Protein AF-A0A7S3Y9P9-F1 (afdb_monomer_lite)

Radius of gyration: 18.32 Å; chains: 1; bounding box: 37×57×45 Å

Sequence (124 aa):
MIPEILQAPWAVKSMVRMLSGSLRPALIAQKLTTTFFTGKNYIEASIDTGSSCAVSMAAKTMVRTFSSIVANIAWLIEGRDEGELPERVLGAAFASKVDVKAVATRLERRLNLESTTSSPIRSP

InterPro domains:
  IPR009769 Protein ENHANCED DISEASE RESISTANCE 2, C-terminal [PF07059] (1-99)
  IPR045096 Protein ENHANCED DISEASE RESISTANCE 2-like [PTHR12136] (1-102)

pLDDT: mean 81.59, std 9.74, range [49.44, 93.31]

Foldseek 3Di:
DQKDWPDWPPLLVVLVCVQQPHNHHRPQVVQFVWDWDDDPPDIDIDTDLVRHPSSVVSVVVCLVRTPWTWMKDWDWDDDPDPVCPPIDTPDMDTGGRDRSNVVVVVVVVVVVVVVVVPDDDPDD

Structure (mmCIF, N/CA/C/O backbone):
data_AF-A0A7S3Y9P9-F1
#
_entry.id   AF-A0A7S3Y9P9-F1
#
loop_
_atom_site.group_PDB
_atom_site.id
_atom_site.type_symbol
_atom_site.label_atom_id
_atom_site.label_alt_id
_atom_site.label_comp_id
_atom_site.label_asym_id
_atom_site.label_entity_id
_atom_site.label_seq_id
_atom_site.pdbx_PDB_ins_code
_atom_site.Cartn_x
_atom_site.Cartn_y
_atom_site.Cartn_z
_atom_site.occupancy
_atom_site.B_iso_or_equiv
_atom_site.auth_seq_id
_atom_site.auth_comp_id
_atom_site.auth_asym_id
_atom_site.auth_atom_id
_atom_site.pdbx_PDB_model_num
ATOM 1 N N . MET A 1 1 ? -2.199 -2.741 4.765 1.00 87.06 1 MET A N 1
ATOM 2 C CA . MET A 1 1 ? -2.224 -3.222 3.359 1.00 87.06 1 MET A CA 1
ATOM 3 C C . MET A 1 1 ? -1.303 -4.419 3.218 1.00 87.06 1 MET A C 1
ATOM 5 O O . MET A 1 1 ? -0.174 -4.348 3.682 1.00 87.06 1 MET A O 1
ATOM 9 N N . ILE A 1 2 ? -1.749 -5.488 2.569 1.00 89.25 2 ILE A N 1
ATOM 10 C CA . ILE A 1 2 ? -0.949 -6.689 2.314 1.00 89.25 2 ILE A CA 1
ATOM 11 C C . ILE A 1 2 ? -0.715 -6.796 0.801 1.00 89.25 2 ILE A C 1
ATOM 13 O O . ILE A 1 2 ? -1.664 -7.087 0.072 1.00 89.25 2 ILE A O 1
ATOM 17 N N . PRO A 1 3 ? 0.506 -6.515 0.310 1.00 87.25 3 PRO A N 1
ATOM 18 C CA . PRO A 1 3 ? 0.862 -6.741 -1.083 1.00 87.25 3 PRO A CA 1
ATOM 19 C C . PRO A 1 3 ? 1.442 -8.147 -1.287 1.00 87.25 3 PRO A C 1
ATOM 21 O O . PRO A 1 3 ? 2.398 -8.545 -0.622 1.00 87.25 3 PRO A O 1
ATOM 24 N N . GLU A 1 4 ? 0.932 -8.859 -2.281 1.00 88.38 4 GLU A N 1
ATOM 25 C CA . GLU A 1 4 ? 1.499 -10.096 -2.802 1.00 88.38 4 GLU A CA 1
ATOM 26 C C . GLU A 1 4 ? 1.970 -9.853 -4.239 1.00 88.38 4 GLU A C 1
ATOM 28 O O . GLU A 1 4 ? 1.177 -9.601 -5.145 1.00 88.38 4 GLU A O 1
ATOM 33 N N . ILE A 1 5 ? 3.284 -9.917 -4.459 1.00 87.00 5 ILE A N 1
ATOM 34 C CA . ILE A 1 5 ? 3.871 -9.709 -5.786 1.00 87.00 5 ILE A CA 1
ATOM 35 C C . ILE A 1 5 ? 4.107 -11.061 -6.447 1.00 87.00 5 ILE A C 1
ATOM 37 O O . ILE A 1 5 ? 5.059 -11.764 -6.105 1.00 87.00 5 ILE A O 1
ATOM 41 N N . LEU A 1 6 ? 3.297 -11.372 -7.455 1.00 88.25 6 LEU A N 1
ATOM 42 C CA . LEU A 1 6 ? 3.416 -12.596 -8.244 1.00 88.25 6 LEU A CA 1
ATOM 43 C C . LEU A 1 6 ? 4.544 -12.469 -9.277 1.00 88.25 6 LEU A C 1
ATOM 45 O O . LEU A 1 6 ? 5.418 -13.330 -9.382 1.00 88.25 6 LEU A O 1
ATOM 49 N N . GLN A 1 7 ? 4.590 -11.348 -9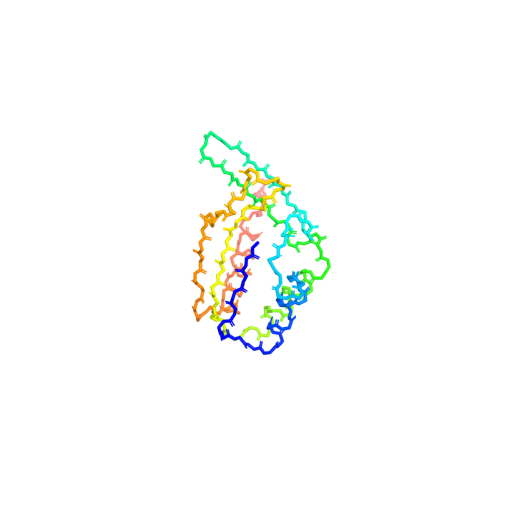.999 1.00 87.75 7 GLN A N 1
ATOM 50 C CA . GLN A 1 7 ? 5.609 -11.090 -11.016 1.00 87.75 7 GLN A CA 1
ATOM 51 C C . GLN A 1 7 ? 6.018 -9.619 -11.011 1.00 87.75 7 GLN A C 1
ATOM 53 O O . GLN A 1 7 ? 5.174 -8.737 -11.094 1.00 87.75 7 GLN A O 1
ATOM 58 N N . ALA A 1 8 ? 7.319 -9.354 -10.907 1.00 84.69 8 ALA A N 1
ATOM 59 C CA . ALA A 1 8 ? 7.896 -8.019 -11.043 1.00 84.69 8 ALA A CA 1
ATOM 60 C C . ALA A 1 8 ? 9.423 -8.120 -11.209 1.00 84.69 8 ALA A C 1
ATOM 62 O O . ALA A 1 8 ? 10.010 -9.109 -10.744 1.00 84.69 8 ALA A O 1
ATOM 63 N N . PRO A 1 9 ? 10.084 -7.098 -11.786 1.00 86.38 9 PRO A N 1
ATOM 64 C CA . PRO A 1 9 ? 11.538 -6.977 -11.743 1.00 86.38 9 PRO A CA 1
ATOM 65 C C . PRO A 1 9 ? 12.066 -7.008 -10.302 1.00 86.38 9 PRO A C 1
ATOM 67 O O . PRO A 1 9 ? 11.411 -6.521 -9.377 1.00 86.38 9 PRO A O 1
ATOM 70 N N . TRP A 1 10 ? 13.273 -7.542 -10.100 1.00 85.31 10 TRP A N 1
ATOM 71 C CA . TRP A 1 10 ? 13.860 -7.689 -8.761 1.00 85.31 10 TRP A CA 1
ATOM 72 C C . TRP A 1 10 ? 13.907 -6.364 -7.982 1.00 85.31 10 TRP A C 1
ATOM 74 O O . TRP A 1 10 ? 13.513 -6.324 -6.820 1.00 85.31 10 TRP A O 1
ATOM 84 N N . ALA A 1 11 ? 14.282 -5.262 -8.640 1.00 84.44 11 ALA A N 1
ATOM 85 C CA . ALA A 1 11 ? 14.335 -3.937 -8.019 1.00 84.44 11 ALA A CA 1
ATOM 86 C C . ALA A 1 11 ? 12.976 -3.501 -7.440 1.00 84.44 11 ALA A C 1
ATOM 88 O O . ALA A 1 11 ? 12.911 -2.934 -6.352 1.00 84.44 11 ALA A O 1
ATOM 89 N N . VAL A 1 12 ? 11.881 -3.826 -8.133 1.00 81.69 12 VAL A N 1
ATOM 90 C CA . VAL A 1 12 ? 10.514 -3.527 -7.689 1.00 81.69 12 VAL A CA 1
ATOM 91 C C . VAL A 1 12 ? 10.159 -4.337 -6.448 1.00 81.69 12 VAL A C 1
ATOM 93 O O . VAL A 1 12 ? 9.665 -3.778 -5.470 1.00 81.69 12 VAL A O 1
ATOM 96 N N . LYS A 1 13 ? 10.466 -5.641 -6.450 1.00 84.12 13 LYS A N 1
ATOM 97 C CA . LYS A 1 13 ? 10.248 -6.513 -5.284 1.00 84.12 13 LYS A CA 1
ATOM 98 C C . LYS A 1 13 ? 11.012 -6.002 -4.060 1.00 84.12 13 LYS A C 1
ATOM 100 O O . LYS A 1 13 ? 10.441 -5.919 -2.972 1.00 84.12 13 LYS A O 1
ATOM 105 N N . SER A 1 14 ? 12.271 -5.607 -4.249 1.00 84.12 14 SER A N 1
ATOM 106 C CA . SER A 1 14 ? 13.118 -5.038 -3.195 1.00 84.12 14 SER A CA 1
ATOM 107 C C . SER A 1 14 ? 12.545 -3.735 -2.633 1.00 84.12 14 SER A C 1
ATOM 109 O O . SER A 1 14 ? 12.500 -3.567 -1.415 1.00 84.12 14 SER A O 1
ATOM 111 N N . MET A 1 15 ? 12.036 -2.844 -3.490 1.00 81.62 15 MET A N 1
ATOM 112 C CA . MET A 1 15 ? 11.393 -1.600 -3.053 1.00 81.62 15 MET A CA 1
ATOM 113 C C . MET A 1 15 ? 10.114 -1.852 -2.264 1.00 81.62 15 MET A C 1
ATOM 115 O O . MET A 1 15 ? 9.975 -1.319 -1.168 1.00 81.62 15 MET A O 1
ATOM 119 N N . VAL A 1 16 ? 9.209 -2.706 -2.743 1.00 80.69 16 VAL A N 1
ATOM 120 C CA . VAL A 1 16 ? 7.978 -3.009 -1.992 1.00 80.69 16 VAL A CA 1
ATOM 121 C C . VAL A 1 16 ? 8.294 -3.654 -0.642 1.00 80.69 16 VAL A C 1
ATOM 123 O O . VAL A 1 16 ? 7.650 -3.320 0.356 1.00 80.69 16 VAL A O 1
ATOM 126 N N . ARG A 1 17 ? 9.321 -4.512 -0.572 1.00 80.50 17 ARG A N 1
ATOM 127 C CA . ARG A 1 17 ? 9.794 -5.099 0.690 1.00 80.50 17 ARG A CA 1
ATOM 128 C C . ARG A 1 17 ? 10.360 -4.046 1.645 1.00 80.50 17 ARG A C 1
ATOM 130 O O . ARG A 1 17 ? 10.041 -4.078 2.831 1.00 80.50 17 ARG A O 1
ATOM 137 N N . MET A 1 18 ? 11.165 -3.115 1.138 1.00 78.12 18 MET A N 1
ATOM 138 C CA . MET A 1 18 ? 11.693 -1.990 1.916 1.00 78.12 18 MET A CA 1
ATOM 139 C C . MET A 1 18 ? 10.555 -1.110 2.453 1.00 78.12 18 MET A C 1
ATOM 141 O O . MET A 1 18 ? 10.516 -0.811 3.644 1.00 78.12 18 MET A O 1
ATOM 145 N N . LEU A 1 19 ? 9.599 -0.742 1.595 1.00 75.69 19 LEU A N 1
ATOM 146 C CA . LEU A 1 19 ? 8.485 0.135 1.957 1.00 75.69 19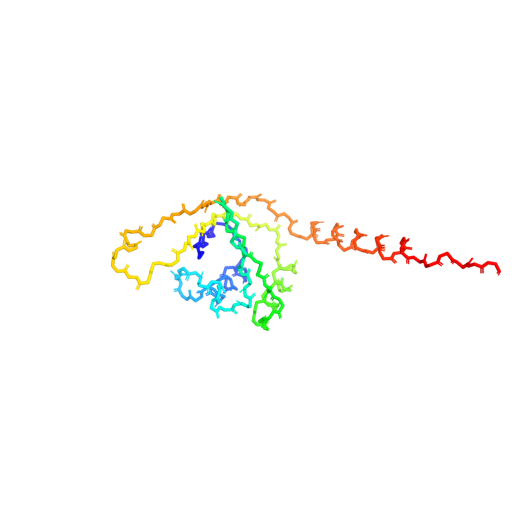 LEU A CA 1
ATOM 147 C C . LEU A 1 19 ? 7.511 -0.519 2.934 1.00 75.69 19 LEU A C 1
ATOM 149 O O . LEU A 1 19 ? 7.068 0.127 3.882 1.00 75.69 19 LEU A O 1
ATOM 153 N N . SER A 1 20 ? 7.193 -1.798 2.745 1.00 69.56 20 SER A N 1
ATOM 154 C CA . SER A 1 20 ? 6.243 -2.510 3.610 1.00 69.56 20 SER A CA 1
ATOM 155 C C . SER A 1 20 ? 6.876 -2.918 4.941 1.00 69.56 20 SER A C 1
ATOM 157 O O . SER A 1 20 ? 6.178 -3.009 5.946 1.00 69.56 20 SER A O 1
ATOM 159 N N . GLY A 1 21 ? 8.211 -2.995 5.015 1.00 64.50 21 GLY A N 1
ATOM 160 C CA . GLY A 1 21 ? 8.917 -3.631 6.127 1.00 64.50 21 GLY A CA 1
ATOM 161 C C . GLY A 1 21 ? 8.791 -5.152 6.008 1.00 64.50 21 GLY A C 1
ATOM 162 O O . GLY A 1 21 ? 7.742 -5.647 5.606 1.00 64.50 21 GLY A O 1
ATOM 163 N N . SER A 1 22 ? 9.875 -5.887 6.291 1.00 55.38 22 SER A N 1
ATOM 164 C CA . SER A 1 22 ? 9.996 -7.355 6.142 1.00 55.38 22 SER A CA 1
ATOM 165 C C . SER A 1 22 ? 8.667 -8.110 6.191 1.00 55.38 22 SER A C 1
ATOM 167 O O . SER A 1 22 ? 8.122 -8.242 7.275 1.00 55.38 22 SER A O 1
ATOM 169 N N . LEU A 1 23 ? 8.182 -8.586 5.033 1.00 58.56 23 LEU A N 1
ATOM 170 C CA . LE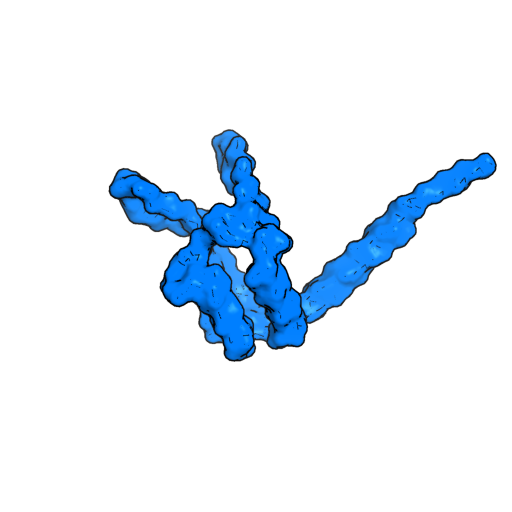U A 1 23 ? 6.993 -9.439 4.827 1.00 58.56 23 LEU A CA 1
ATOM 171 C C . LEU A 1 23 ? 5.770 -9.145 5.729 1.00 58.56 23 LEU A C 1
ATOM 173 O O . LEU A 1 23 ? 4.986 -10.045 6.015 1.00 58.56 23 LEU A O 1
ATOM 177 N N . ARG A 1 24 ? 5.619 -7.905 6.202 1.00 69.38 24 ARG A N 1
ATOM 178 C CA . ARG A 1 24 ? 4.558 -7.492 7.120 1.00 69.38 24 ARG A CA 1
ATOM 179 C C . ARG A 1 24 ? 3.500 -6.701 6.362 1.00 69.38 24 ARG A C 1
ATOM 181 O O . ARG A 1 24 ? 3.828 -6.050 5.363 1.00 69.38 24 ARG A O 1
ATOM 188 N N . PRO A 1 25 ? 2.249 -6.705 6.848 1.00 73.19 25 PRO A N 1
ATOM 189 C CA . PRO A 1 25 ? 1.259 -5.742 6.403 1.00 73.19 25 PRO A CA 1
ATOM 190 C C . PRO A 1 25 ? 1.846 -4.327 6.500 1.00 73.19 25 PRO A C 1
ATOM 192 O O . PRO A 1 25 ? 2.352 -3.908 7.540 1.00 73.19 25 PRO A O 1
ATOM 195 N N . ALA A 1 26 ? 1.812 -3.585 5.398 1.00 82.38 26 ALA A N 1
ATOM 196 C CA . ALA A 1 26 ? 2.216 -2.193 5.379 1.00 82.38 26 ALA A CA 1
ATOM 197 C C . ALA A 1 26 ? 1.177 -1.364 6.148 1.00 82.38 26 ALA A C 1
ATOM 199 O O . ALA A 1 26 ? 0.037 -1.205 5.686 1.00 82.38 26 ALA A O 1
ATOM 200 N N . LEU A 1 27 ? 1.582 -0.824 7.300 1.00 86.12 27 LEU A N 1
ATOM 201 C CA . LEU A 1 27 ? 0.845 0.201 8.040 1.00 86.12 27 LEU A CA 1
ATOM 202 C C . LEU A 1 27 ? 1.010 1.548 7.329 1.00 86.12 27 LEU A C 1
ATOM 204 O O . LEU A 1 27 ? 1.861 2.365 7.676 1.00 86.12 27 LEU A O 1
ATOM 208 N N . ILE A 1 28 ? 0.227 1.750 6.267 1.00 85.06 28 ILE A N 1
ATOM 209 C CA . ILE A 1 28 ? 0.336 2.928 5.394 1.00 85.06 28 ILE A CA 1
ATOM 210 C C . ILE A 1 28 ? 0.184 4.219 6.200 1.00 85.06 28 ILE A C 1
ATOM 212 O O . ILE A 1 28 ? 1.039 5.090 6.099 1.00 85.06 28 ILE A O 1
ATOM 216 N N . ALA A 1 29 ? -0.837 4.292 7.056 1.00 83.81 29 ALA A N 1
ATOM 217 C CA . ALA A 1 29 ? -1.128 5.472 7.867 1.00 83.81 29 ALA A CA 1
ATOM 218 C C . ALA A 1 29 ? -0.043 5.812 8.901 1.00 83.81 29 ALA A C 1
ATOM 220 O O . ALA A 1 29 ? -0.003 6.929 9.399 1.00 83.81 29 ALA A O 1
ATOM 221 N N . GLN A 1 30 ? 0.852 4.870 9.216 1.00 84.06 30 GLN A N 1
ATOM 222 C CA . GLN A 1 30 ? 2.008 5.125 10.075 1.00 84.06 30 GLN A CA 1
ATOM 223 C C . GLN A 1 30 ? 3.198 5.680 9.281 1.00 84.06 30 GLN A C 1
ATOM 225 O O . GLN A 1 30 ? 3.988 6.464 9.800 1.00 84.06 30 GLN A O 1
ATOM 230 N N . LYS A 1 31 ? 3.363 5.234 8.030 1.00 82.44 31 LYS A N 1
ATOM 231 C CA . LYS A 1 31 ? 4.531 5.550 7.191 1.00 82.44 31 LYS A CA 1
ATOM 232 C C . LYS A 1 31 ? 4.329 6.766 6.295 1.00 82.44 31 LYS A C 1
ATOM 234 O O . LYS A 1 31 ? 5.315 7.348 5.844 1.00 82.44 31 LYS A O 1
ATOM 239 N N . LEU A 1 32 ? 3.079 7.102 5.998 1.00 85.75 32 LEU A N 1
ATOM 240 C CA . LEU A 1 32 ? 2.679 8.196 5.126 1.00 85.75 32 LEU A CA 1
ATOM 241 C C . LEU A 1 32 ? 1.643 9.060 5.825 1.00 85.75 32 LEU A C 1
ATOM 243 O O . LEU A 1 32 ? 0.757 8.543 6.512 1.00 85.75 32 LEU A O 1
ATOM 247 N N . THR A 1 33 ? 1.722 10.366 5.584 1.00 88.25 33 THR A N 1
ATOM 248 C CA . THR A 1 33 ? 0.684 11.301 6.002 1.00 88.25 33 THR A CA 1
ATOM 249 C C . THR A 1 33 ? -0.614 10.861 5.344 1.00 88.25 33 THR A C 1
ATOM 251 O O . THR A 1 33 ? -0.731 10.841 4.120 1.00 88.25 33 THR A O 1
ATOM 254 N N . THR A 1 34 ? -1.564 10.435 6.171 1.00 89.56 34 THR A N 1
ATOM 255 C CA . THR A 1 34 ? -2.847 9.910 5.716 1.00 89.56 34 THR A CA 1
ATOM 256 C C . THR A 1 34 ? -3.957 10.681 6.404 1.00 89.56 34 THR A C 1
ATOM 258 O O . THR A 1 34 ? -4.002 10.744 7.632 1.00 89.56 34 THR A O 1
ATOM 261 N N . THR A 1 35 ? -4.848 11.271 5.617 1.00 90.88 35 THR A N 1
ATOM 262 C CA . THR A 1 35 ? -6.025 11.982 6.118 1.00 90.88 35 THR A CA 1
ATOM 263 C C . THR A 1 35 ? -7.248 11.101 5.931 1.00 90.88 35 THR A C 1
ATOM 265 O O . THR A 1 35 ? -7.513 10.633 4.824 1.00 90.88 35 THR A O 1
ATOM 268 N N . PHE A 1 36 ? -7.983 10.873 7.016 1.00 89.25 36 PHE A N 1
ATOM 269 C CA . PHE A 1 36 ? -9.208 10.085 6.999 1.00 89.25 36 PHE A CA 1
ATOM 270 C C . PHE A 1 36 ? -10.431 10.996 6.991 1.00 89.25 36 PHE A C 1
ATOM 272 O O . PHE A 1 36 ? -10.520 11.930 7.789 1.00 89.25 36 PHE A O 1
ATOM 279 N N . PHE A 1 37 ? -11.384 10.683 6.121 1.00 91.50 37 PHE A N 1
ATOM 280 C CA . PHE A 1 37 ? -12.701 11.304 6.086 1.00 91.50 37 PHE A CA 1
ATOM 281 C C . PHE A 1 37 ? -13.749 10.217 6.286 1.00 91.50 37 PHE A C 1
ATOM 283 O O . PHE A 1 37 ? -13.801 9.249 5.531 1.00 91.50 37 PHE A O 1
ATOM 290 N N . THR A 1 38 ? -14.592 10.375 7.300 1.00 91.62 38 THR A N 1
ATOM 291 C CA . THR A 1 38 ? -15.650 9.409 7.605 1.00 91.62 38 THR A CA 1
ATOM 292 C C . THR A 1 38 ? -16.999 10.032 7.292 1.00 91.62 38 THR A C 1
ATOM 294 O O . THR A 1 38 ? -17.355 11.072 7.846 1.00 91.62 38 THR A O 1
ATOM 297 N N . GLY A 1 39 ? -17.745 9.396 6.394 1.00 92.19 39 GLY A N 1
ATOM 298 C CA . GLY A 1 39 ? -19.128 9.735 6.083 1.00 92.19 39 GLY A CA 1
ATOM 299 C C . GLY A 1 39 ? -20.117 8.775 6.743 1.00 92.19 39 GLY A C 1
ATOM 300 O O . GLY A 1 39 ? -19.753 7.903 7.528 1.00 92.19 39 GLY A O 1
ATOM 301 N N . LYS A 1 40 ? -21.400 8.896 6.384 1.00 92.56 40 LYS A N 1
ATOM 302 C CA . LYS A 1 40 ? -22.480 8.064 6.950 1.00 92.56 40 LYS A CA 1
ATOM 303 C C . LYS A 1 40 ? -22.341 6.567 6.617 1.00 92.56 40 LYS A C 1
ATOM 305 O O . LYS A 1 40 ? -22.895 5.733 7.323 1.00 92.56 40 LYS A O 1
ATOM 310 N N . ASN A 1 41 ? -21.644 6.229 5.534 1.00 90.88 41 ASN A N 1
ATOM 311 C CA . ASN A 1 41 ? -21.519 4.864 5.016 1.00 90.88 41 ASN A CA 1
ATOM 312 C C . ASN A 1 41 ? -20.175 4.592 4.319 1.00 90.88 41 ASN A C 1
ATOM 314 O O . ASN A 1 41 ? -20.072 3.634 3.554 1.00 90.88 41 ASN A O 1
ATOM 318 N N . TYR A 1 42 ? -19.165 5.434 4.534 1.00 87.25 42 TYR A N 1
ATOM 319 C CA . TYR A 1 42 ? -17.854 5.249 3.923 1.00 87.25 42 TYR A CA 1
ATOM 320 C C . TYR A 1 42 ? -16.747 5.822 4.799 1.00 87.25 42 TYR A C 1
ATOM 322 O O . TYR A 1 42 ? -16.966 6.737 5.595 1.00 87.25 42 TYR A O 1
ATOM 330 N N . ILE A 1 43 ? -15.550 5.280 4.605 1.00 86.38 43 ILE A N 1
ATOM 331 C CA . ILE A 1 43 ? -14.299 5.848 5.088 1.00 86.38 43 ILE A CA 1
ATOM 332 C C . ILE A 1 43 ? -13.447 6.083 3.851 1.00 86.38 43 ILE A C 1
ATOM 334 O O . ILE A 1 43 ? -13.231 5.172 3.051 1.00 86.38 43 ILE A O 1
ATOM 338 N N . GLU A 1 44 ? -12.979 7.307 3.691 1.00 89.69 44 GLU A N 1
ATOM 339 C CA . GLU A 1 44 ? -12.025 7.692 2.668 1.00 89.69 44 GLU A CA 1
ATOM 340 C C . GLU A 1 44 ? -10.673 7.940 3.332 1.00 89.69 44 GLU A C 1
ATOM 342 O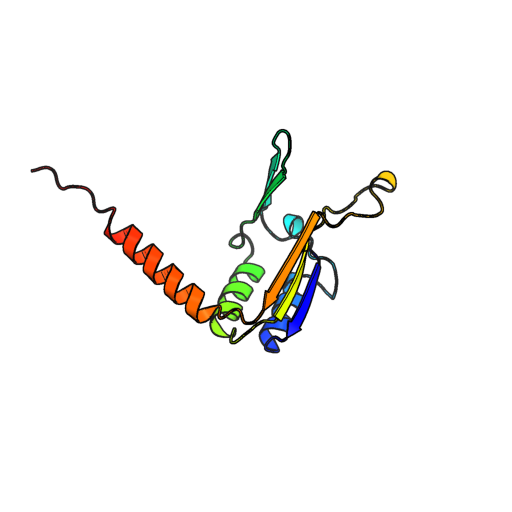 O . GLU A 1 44 ? -10.587 8.583 4.377 1.00 89.69 44 GLU A O 1
ATOM 347 N N . ALA A 1 45 ? -9.614 7.408 2.730 1.00 88.81 45 ALA A N 1
ATOM 348 C CA . ALA A 1 45 ? -8.246 7.606 3.177 1.00 88.81 45 ALA A CA 1
ATOM 349 C C . ALA A 1 45 ? -7.452 8.258 2.045 1.00 88.81 45 ALA A C 1
ATOM 351 O O . ALA A 1 45 ? -7.168 7.619 1.030 1.00 88.81 45 ALA A O 1
ATOM 352 N N . SER A 1 46 ? -7.087 9.524 2.227 1.00 90.31 46 SER A N 1
ATOM 353 C CA . SER A 1 46 ? -6.192 10.236 1.319 1.00 90.31 46 SER A CA 1
ATOM 354 C C . SER A 1 46 ? -4.756 10.047 1.790 1.00 90.31 46 SER A C 1
ATOM 356 O O . SER A 1 46 ? -4.416 10.435 2.906 1.00 90.31 46 SER A O 1
ATOM 358 N N . ILE A 1 47 ? -3.928 9.402 0.969 1.00 88.00 47 ILE A N 1
ATOM 359 C CA . ILE A 1 47 ? -2.553 9.023 1.313 1.00 88.00 47 ILE A CA 1
ATOM 360 C C . ILE A 1 47 ? -1.586 9.913 0.531 1.00 88.00 47 ILE A C 1
ATOM 362 O O . ILE A 1 47 ? -1.489 9.806 -0.695 1.00 88.00 47 ILE A O 1
ATOM 366 N N . ASP A 1 48 ? -0.819 10.744 1.233 1.00 87.88 48 ASP A N 1
ATOM 367 C CA . ASP A 1 48 ? 0.212 11.576 0.617 1.00 87.88 48 ASP A CA 1
ATOM 368 C C . ASP A 1 48 ? 1.516 10.787 0.432 1.00 87.88 48 ASP A C 1
ATOM 370 O O . ASP A 1 48 ? 2.334 10.643 1.336 1.00 87.88 48 ASP A O 1
ATOM 374 N N . THR A 1 49 ? 1.736 10.283 -0.781 1.00 82.06 49 THR A N 1
ATOM 375 C CA . THR A 1 49 ? 2.973 9.568 -1.150 1.00 82.06 49 THR A CA 1
ATOM 376 C C . THR A 1 49 ? 4.230 10.452 -1.174 1.00 82.06 49 THR A C 1
ATOM 378 O O . THR A 1 49 ? 5.350 9.928 -1.124 1.00 82.06 49 THR A O 1
ATOM 381 N N . GLY A 1 50 ? 4.060 11.777 -1.227 1.00 83.62 50 GLY A N 1
ATOM 382 C CA . GLY A 1 50 ? 5.129 12.774 -1.179 1.00 83.62 50 GLY A CA 1
ATOM 383 C C . GLY A 1 50 ? 5.682 13.002 0.227 1.00 83.62 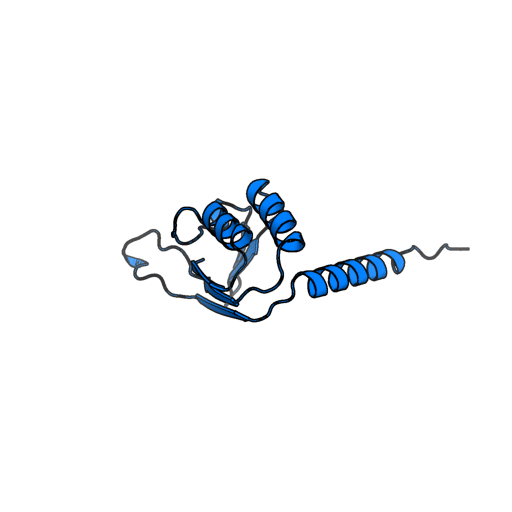50 GLY A C 1
ATOM 384 O O . GLY A 1 50 ? 6.814 13.464 0.374 1.00 83.62 50 GLY A O 1
ATOM 385 N N . SER A 1 51 ? 4.935 12.611 1.263 1.00 84.69 51 SER A N 1
ATOM 386 C CA . SER A 1 51 ? 5.293 12.869 2.661 1.00 84.69 51 SER A CA 1
ATOM 387 C C . SER A 1 51 ? 6.485 12.044 3.165 1.00 84.69 51 SER A C 1
ATOM 389 O O . SER A 1 51 ? 7.002 12.295 4.252 1.00 84.69 51 SER A O 1
ATOM 391 N N . SER A 1 52 ? 6.922 11.035 2.404 1.00 84.00 52 SER A N 1
ATOM 392 C CA . SER A 1 52 ? 8.062 10.183 2.743 1.00 84.00 52 SER A CA 1
ATOM 393 C C . SER A 1 52 ? 9.073 10.157 1.610 1.00 84.00 52 SER A C 1
ATOM 395 O O . SER A 1 52 ? 8.778 9.707 0.500 1.00 84.00 52 SER A O 1
ATOM 397 N N . CYS A 1 53 ? 10.308 10.559 1.918 1.00 82.75 53 CYS A N 1
ATOM 398 C CA . CYS A 1 53 ? 11.423 10.492 0.975 1.00 82.75 53 CYS A CA 1
ATOM 399 C C . CYS A 1 53 ? 11.637 9.059 0.459 1.00 82.75 53 CYS A C 1
ATOM 401 O O . CYS A 1 53 ? 11.831 8.853 -0.738 1.00 82.75 53 CYS A O 1
ATOM 403 N N . ALA A 1 54 ? 11.508 8.055 1.333 1.00 82.38 54 ALA A N 1
ATOM 404 C CA . ALA A 1 54 ? 11.647 6.651 0.955 1.00 82.38 54 ALA A CA 1
ATOM 405 C C . ALA A 1 54 ? 10.563 6.210 -0.043 1.00 82.38 54 ALA A C 1
ATOM 407 O O . ALA A 1 54 ? 10.881 5.577 -1.050 1.00 82.38 54 ALA A O 1
ATOM 408 N N . VAL A 1 55 ? 9.298 6.578 0.194 1.00 81.31 55 VAL A N 1
ATOM 409 C CA . VAL A 1 55 ? 8.179 6.248 -0.709 1.00 81.31 55 VAL A CA 1
ATOM 410 C C . VAL A 1 55 ? 8.287 7.019 -2.018 1.00 81.31 55 VAL A C 1
ATOM 412 O O . VAL A 1 55 ? 8.152 6.425 -3.084 1.00 81.31 55 VAL A O 1
ATOM 415 N N . SER A 1 56 ? 8.615 8.306 -1.957 1.00 84.75 56 SER A N 1
ATOM 416 C CA . SER A 1 56 ? 8.833 9.147 -3.135 1.00 84.75 56 SER A CA 1
ATOM 417 C C . SER A 1 56 ? 9.968 8.621 -4.016 1.00 84.75 56 SER A C 1
ATOM 419 O O . SER A 1 56 ? 9.842 8.544 -5.241 1.00 84.75 56 SER A O 1
ATOM 421 N N . MET A 1 57 ? 11.090 8.229 -3.409 1.00 82.81 57 MET A N 1
ATOM 422 C CA . MET A 1 57 ? 12.241 7.686 -4.127 1.00 82.81 57 MET A CA 1
ATOM 423 C C . MET A 1 57 ? 11.951 6.299 -4.700 1.00 82.81 57 MET A C 1
ATOM 425 O O . MET A 1 57 ? 12.325 6.014 -5.843 1.00 82.81 57 MET A O 1
ATOM 429 N N . ALA A 1 58 ? 11.235 5.462 -3.949 1.00 81.50 58 ALA A N 1
ATOM 430 C CA . ALA A 1 58 ? 10.751 4.190 -4.451 1.00 81.50 58 ALA A CA 1
ATOM 431 C C . ALA A 1 58 ? 9.813 4.409 -5.645 1.00 81.50 58 ALA A C 1
ATOM 433 O O . ALA A 1 58 ? 10.081 3.854 -6.701 1.00 81.50 58 ALA A O 1
ATOM 434 N N . ALA A 1 59 ? 8.802 5.277 -5.552 1.00 81.06 59 ALA A N 1
ATOM 435 C CA . ALA A 1 59 ? 7.881 5.581 -6.650 1.00 81.06 59 ALA A CA 1
ATOM 436 C C . ALA A 1 59 ? 8.613 6.030 -7.927 1.00 81.06 59 ALA A C 1
ATOM 438 O O . ALA A 1 59 ? 8.373 5.483 -9.003 1.00 81.06 59 ALA A O 1
ATOM 439 N N . LYS A 1 60 ? 9.583 6.946 -7.812 1.00 80.25 60 LYS A N 1
ATOM 440 C CA . LYS A 1 60 ? 10.403 7.395 -8.954 1.00 80.25 60 LYS A CA 1
ATOM 441 C C . LYS A 1 60 ? 11.223 6.261 -9.574 1.00 80.25 60 LYS A C 1
ATOM 443 O O . LYS A 1 60 ? 11.305 6.141 -10.796 1.00 80.25 60 LYS A O 1
ATOM 448 N N . THR A 1 61 ? 11.838 5.429 -8.740 1.00 79.62 61 THR A N 1
ATOM 449 C CA . THR A 1 61 ? 12.628 4.271 -9.192 1.00 79.62 61 THR A CA 1
ATOM 450 C C . THR A 1 61 ? 11.744 3.226 -9.861 1.00 79.62 61 THR A C 1
ATOM 452 O O . THR A 1 61 ? 12.106 2.657 -10.892 1.00 79.62 61 THR A O 1
ATOM 455 N N . MET A 1 62 ? 10.560 3.016 -9.294 1.00 76.69 62 MET A N 1
ATOM 456 C CA . MET A 1 62 ? 9.535 2.133 -9.811 1.00 76.69 62 MET A CA 1
ATOM 457 C C . MET A 1 62 ? 9.110 2.591 -11.212 1.00 76.69 62 MET A C 1
ATOM 459 O O . MET A 1 62 ? 9.312 1.843 -12.159 1.00 76.69 62 MET A O 1
ATOM 463 N N . VAL A 1 63 ? 8.699 3.843 -11.418 1.00 77.50 63 VAL A N 1
ATOM 464 C CA . VAL A 1 63 ? 8.318 4.340 -12.761 1.00 77.50 63 VAL A CA 1
ATOM 465 C C . VAL A 1 63 ? 9.411 4.118 -13.823 1.00 77.50 63 VAL A C 1
ATOM 467 O O . VAL A 1 63 ? 9.099 3.795 -14.966 1.00 77.50 63 VAL A O 1
ATOM 470 N N . ARG A 1 64 ? 10.697 4.228 -13.460 1.00 75.50 64 ARG A N 1
ATOM 471 C CA . ARG A 1 64 ? 11.817 3.996 -14.394 1.00 75.50 64 ARG A CA 1
ATOM 472 C C . ARG A 1 64 ? 12.086 2.524 -14.701 1.00 75.50 64 ARG A C 1
ATOM 474 O O . ARG A 1 64 ? 12.525 2.208 -15.802 1.00 75.50 64 ARG A O 1
ATOM 481 N N . THR A 1 65 ? 11.877 1.648 -13.722 1.00 73.06 65 THR A N 1
ATOM 482 C CA . THR A 1 65 ? 12.272 0.228 -13.791 1.00 73.06 65 THR A CA 1
ATOM 483 C C . THR A 1 65 ? 11.091 -0.692 -14.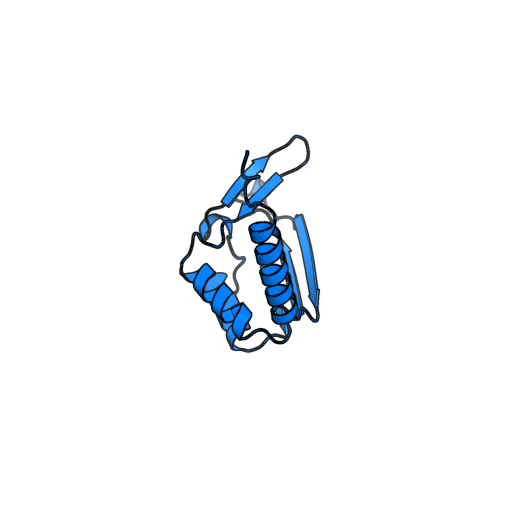105 1.00 73.06 65 THR A C 1
ATOM 485 O O . THR A 1 65 ? 11.280 -1.869 -14.410 1.00 73.06 65 THR A O 1
ATOM 488 N N . PHE A 1 66 ? 9.860 -0.188 -14.013 1.00 70.06 66 PHE A N 1
ATOM 489 C CA . PHE A 1 66 ? 8.652 -0.968 -14.245 1.00 70.06 66 PHE A CA 1
ATOM 490 C C . PHE A 1 66 ? 8.475 -1.271 -15.731 1.00 70.06 66 PHE A C 1
ATOM 492 O O . PHE A 1 66 ? 8.201 -0.383 -16.533 1.00 70.06 66 PHE A O 1
ATOM 499 N N . SER A 1 67 ? 8.584 -2.552 -16.073 1.00 69.75 67 SER A N 1
ATOM 500 C CA . SER A 1 67 ? 8.156 -3.097 -17.361 1.00 69.75 67 SER A CA 1
ATOM 501 C C . SER A 1 67 ? 6.759 -3.717 -17.269 1.00 69.75 67 SER A C 1
ATOM 503 O O . SER A 1 67 ? 5.887 -3.403 -18.066 1.00 69.75 67 SER A O 1
ATOM 505 N N . SER A 1 68 ? 6.526 -4.577 -16.277 1.00 75.81 68 SER A N 1
ATOM 506 C CA . SER A 1 68 ? 5.231 -5.205 -16.000 1.00 75.81 68 SER A CA 1
ATOM 507 C C . SER A 1 68 ? 5.195 -5.686 -14.551 1.00 75.81 68 SER A C 1
ATOM 509 O O . SER A 1 68 ? 6.197 -6.200 -14.040 1.00 75.81 68 SER A O 1
ATOM 511 N N . ILE A 1 69 ? 4.047 -5.524 -13.893 1.00 80.69 69 ILE A N 1
ATOM 512 C CA . ILE A 1 69 ? 3.772 -6.095 -12.574 1.00 80.69 69 ILE A CA 1
ATOM 513 C C . ILE A 1 69 ? 2.511 -6.958 -12.624 1.00 80.69 69 ILE A C 1
ATOM 515 O O . ILE A 1 69 ? 1.527 -6.625 -13.292 1.00 80.69 69 ILE A O 1
ATOM 519 N N . VAL A 1 70 ? 2.558 -8.059 -11.882 1.00 88.12 70 VAL A N 1
ATOM 520 C CA . VAL A 1 70 ? 1.400 -8.859 -11.509 1.00 88.12 70 VAL A CA 1
ATOM 521 C C . VAL A 1 70 ? 1.386 -8.958 -9.989 1.00 88.12 70 VAL A C 1
ATOM 523 O O . VAL A 1 70 ? 2.342 -9.474 -9.401 1.00 88.12 70 VAL A O 1
ATOM 526 N N . ALA A 1 71 ? 0.347 -8.429 -9.349 1.00 88.12 71 ALA A N 1
ATOM 527 C CA . ALA A 1 71 ? 0.249 -8.381 -7.894 1.00 88.12 71 ALA A CA 1
ATOM 528 C C . ALA A 1 71 ? -1.202 -8.435 -7.406 1.00 88.12 71 ALA A C 1
ATOM 530 O O . ALA A 1 71 ? -2.086 -7.830 -8.014 1.00 88.12 71 ALA A O 1
ATOM 531 N N . ASN A 1 72 ? -1.412 -9.102 -6.273 1.00 90.75 72 ASN A N 1
ATOM 532 C CA . ASN A 1 72 ? -2.616 -8.968 -5.462 1.00 90.75 72 ASN A CA 1
ATOM 533 C C . ASN A 1 72 ? -2.336 -7.966 -4.343 1.00 90.75 72 ASN A C 1
ATOM 535 O O . ASN A 1 72 ? -1.268 -7.984 -3.730 1.00 90.75 72 ASN A O 1
ATOM 539 N N . ILE A 1 73 ? -3.280 -7.082 -4.059 1.00 89.81 73 ILE A N 1
ATOM 540 C CA . ILE A 1 73 ? -3.171 -6.126 -2.960 1.00 89.81 73 ILE A CA 1
ATOM 541 C C . ILE A 1 73 ? -4.466 -6.183 -2.169 1.00 89.81 73 ILE A C 1
ATOM 543 O O . ILE A 1 73 ? -5.531 -5.994 -2.743 1.00 89.81 73 ILE A O 1
ATOM 547 N N . ALA A 1 74 ? -4.373 -6.425 -0.864 1.00 91.56 74 ALA A N 1
ATOM 548 C CA . ALA A 1 74 ? -5.510 -6.383 0.049 1.00 91.56 74 ALA A CA 1
ATOM 549 C C . ALA A 1 74 ? -5.387 -5.208 1.029 1.00 91.56 74 ALA A C 1
ATOM 551 O O . ALA A 1 74 ? -4.306 -4.918 1.562 1.00 91.56 74 ALA A O 1
ATOM 552 N N . TRP A 1 75 ? -6.508 -4.548 1.301 1.00 90.06 75 TRP A N 1
ATOM 553 C CA . TRP A 1 75 ? -6.621 -3.490 2.300 1.00 90.06 75 TRP A CA 1
ATOM 554 C C . TRP A 1 75 ? -7.502 -3.942 3.451 1.00 90.06 75 TRP A C 1
ATOM 556 O O . TRP A 1 75 ? -8.493 -4.642 3.272 1.00 90.06 75 TRP A O 1
ATOM 566 N N . LEU A 1 76 ? -7.096 -3.538 4.643 1.00 91.00 76 LEU A N 1
ATOM 567 C CA . LEU A 1 76 ? -7.705 -3.886 5.912 1.00 91.00 76 LEU A CA 1
ATOM 568 C C . LEU A 1 76 ? -7.364 -2.783 6.909 1.00 91.00 76 LEU A C 1
ATOM 570 O O . LEU A 1 76 ? -6.344 -2.099 6.748 1.00 91.00 76 LEU A O 1
ATOM 574 N N . ILE A 1 77 ? -8.250 -2.599 7.880 1.00 88.38 77 ILE A N 1
ATOM 575 C CA . ILE A 1 77 ? -8.021 -1.735 9.038 1.00 88.38 77 ILE A CA 1
ATOM 576 C C . ILE A 1 77 ? -7.322 -2.588 10.095 1.00 88.38 77 ILE A C 1
ATOM 578 O O . ILE A 1 77 ? -7.712 -3.731 10.314 1.00 88.38 77 ILE A O 1
ATOM 582 N N . GLU A 1 78 ? -6.259 -2.039 10.678 1.00 87.69 78 GLU A N 1
ATOM 583 C CA . GLU A 1 78 ? -5.521 -2.655 11.784 1.00 87.69 78 GLU A CA 1
ATOM 584 C C . GLU A 1 78 ? -6.424 -2.722 13.017 1.00 87.69 78 GLU A C 1
ATOM 586 O O . GLU A 1 78 ? -6.945 -1.686 13.436 1.00 87.69 78 GLU A O 1
ATOM 591 N N . GLY A 1 79 ? -6.588 -3.920 13.579 1.00 88.06 79 GLY A N 1
ATOM 592 C CA . GLY A 1 79 ? -7.245 -4.090 14.872 1.00 88.06 79 GLY A CA 1
ATOM 593 C C . GLY A 1 79 ? -6.279 -3.722 15.998 1.00 88.06 79 GLY A C 1
ATOM 594 O O . GLY A 1 79 ? -5.138 -4.185 16.007 1.00 88.06 79 GLY A O 1
ATOM 595 N N . ARG A 1 80 ? -6.706 -2.879 16.938 1.00 88.06 80 ARG A N 1
ATOM 596 C CA . ARG A 1 80 ? -5.892 -2.431 18.081 1.00 88.06 80 ARG A CA 1
ATOM 597 C C . ARG A 1 80 ? -6.257 -3.094 19.403 1.00 88.06 80 ARG A C 1
ATOM 599 O O . ARG A 1 80 ? -5.427 -3.080 20.307 1.00 88.06 80 ARG A O 1
ATOM 606 N N . ASP A 1 81 ? -7.430 -3.714 19.483 1.00 92.06 81 ASP A N 1
ATOM 607 C CA . ASP A 1 81 ? -7.934 -4.408 20.671 1.00 92.06 81 ASP A CA 1
ATOM 608 C C . ASP A 1 81 ? -8.409 -5.832 20.335 1.00 92.06 81 ASP A C 1
ATOM 610 O O . ASP A 1 81 ? -8.769 -6.131 19.195 1.00 92.06 81 ASP A O 1
ATOM 614 N N . GLU A 1 82 ? -8.460 -6.727 21.331 1.00 91.75 82 GLU A N 1
ATOM 615 C CA . GLU A 1 82 ? -8.861 -8.135 21.129 1.00 91.75 82 GLU A CA 1
ATOM 616 C C . GLU A 1 82 ? -10.263 -8.284 20.520 1.00 91.75 82 GLU A C 1
ATOM 618 O O . GLU A 1 82 ? -10.503 -9.199 19.735 1.00 91.75 82 GLU A O 1
ATOM 623 N N . GLY A 1 83 ? -11.180 -7.364 20.836 1.00 92.00 83 GLY A N 1
ATOM 624 C CA . GLY A 1 83 ? -12.537 -7.359 20.285 1.00 92.00 83 GLY A CA 1
ATOM 625 C C . GLY A 1 83 ? -12.617 -6.976 18.803 1.00 92.00 83 GLY A C 1
ATOM 626 O O . GLY A 1 83 ? -13.645 -7.213 18.171 1.00 92.00 83 GLY A O 1
ATOM 627 N N . GLU A 1 84 ? -11.553 -6.397 18.240 1.00 86.56 84 GLU A N 1
ATOM 628 C CA . GLU A 1 84 ? -11.465 -6.034 16.819 1.00 86.56 84 GLU A CA 1
ATOM 629 C C . GLU A 1 84 ? -10.900 -7.178 15.961 1.00 86.56 84 GLU A C 1
ATOM 631 O O . GLU A 1 84 ? -10.909 -7.100 14.729 1.00 86.56 84 GLU A O 1
ATOM 636 N N . LEU A 1 85 ? -10.437 -8.257 16.600 1.00 89.50 85 LEU A N 1
ATOM 637 C CA . LEU A 1 85 ? -9.934 -9.449 15.932 1.00 89.50 85 LEU A CA 1
ATOM 638 C C . LEU A 1 85 ? -11.069 -10.455 15.634 1.00 89.50 85 LEU A C 1
ATOM 640 O O . LEU A 1 85 ? -11.985 -10.627 16.438 1.00 89.50 85 LEU A O 1
ATOM 644 N N . PRO A 1 86 ? -11.001 -11.188 14.505 1.00 89.31 86 PRO A N 1
ATOM 645 C CA . PRO A 1 86 ? -9.993 -11.068 13.458 1.00 89.31 86 PRO A CA 1
ATOM 646 C C . PRO A 1 86 ? -10.250 -9.862 12.544 1.00 89.31 86 PRO A C 1
ATOM 648 O O . PRO A 1 86 ? -11.390 -9.520 12.222 1.00 89.31 86 PRO A O 1
ATOM 651 N N . GLU A 1 87 ? -9.163 -9.274 12.053 1.00 88.06 87 GLU A N 1
ATOM 652 C CA . GLU A 1 87 ? -9.200 -8.178 11.085 1.00 88.06 87 GLU A CA 1
ATOM 653 C C . GLU A 1 87 ? -9.901 -8.624 9.799 1.00 88.06 87 GLU A C 1
ATOM 655 O O . GLU A 1 87 ? -9.688 -9.732 9.292 1.00 88.06 87 GLU A O 1
ATOM 660 N N . ARG A 1 88 ? -10.734 -7.746 9.234 1.00 87.62 88 ARG A N 1
ATOM 661 C CA . ARG A 1 88 ? -11.470 -8.040 8.000 1.00 87.62 88 ARG A CA 1
ATOM 662 C C . ARG A 1 88 ? -10.901 -7.281 6.813 1.00 87.62 88 ARG A C 1
ATOM 664 O O . ARG A 1 88 ? -10.628 -6.083 6.882 1.00 87.62 88 ARG A O 1
ATOM 671 N N . VAL A 1 89 ? -10.754 -7.996 5.698 1.00 89.81 89 VAL A N 1
ATOM 672 C CA . VAL A 1 89 ? -10.373 -7.407 4.412 1.00 89.81 89 VAL A CA 1
ATOM 673 C C . VAL A 1 89 ? -11.503 -6.493 3.949 1.00 89.81 89 VAL A C 1
ATOM 675 O O . VAL A 1 89 ? -12.627 -6.941 3.743 1.00 89.81 89 VAL A O 1
ATOM 678 N N . LEU A 1 90 ? -11.190 -5.211 3.780 1.00 89.25 90 LEU A N 1
ATOM 679 C CA . LEU A 1 90 ? -12.113 -4.213 3.240 1.00 89.25 90 LEU A CA 1
ATOM 680 C C . LEU A 1 90 ? -12.284 -4.360 1.730 1.00 89.25 90 LEU A C 1
ATOM 682 O O . LEU A 1 90 ? -13.342 -4.082 1.177 1.00 89.25 90 LEU A O 1
ATOM 686 N N . GLY A 1 91 ? -11.218 -4.781 1.061 1.00 91.19 91 GLY A N 1
ATOM 687 C CA . GLY A 1 91 ? -11.207 -4.984 -0.372 1.00 91.19 91 GLY A CA 1
ATOM 688 C C . GLY A 1 91 ? -9.857 -5.489 -0.839 1.00 91.19 91 GLY A C 1
ATOM 689 O O . GLY A 1 91 ? -8.848 -5.376 -0.137 1.00 91.19 91 GLY A O 1
ATOM 690 N N . ALA A 1 92 ? -9.847 -6.039 -2.044 1.00 93.31 92 ALA A N 1
ATOM 691 C CA . ALA A 1 92 ? -8.636 -6.460 -2.714 1.00 93.31 92 ALA A CA 1
ATOM 692 C C . ALA A 1 92 ? -8.668 -6.038 -4.182 1.00 93.31 92 ALA A C 1
ATOM 694 O O . ALA A 1 92 ? -9.731 -5.951 -4.795 1.00 93.31 92 ALA A O 1
ATOM 695 N N . ALA A 1 93 ? -7.491 -5.787 -4.738 1.00 92.06 93 ALA A N 1
ATOM 696 C CA . ALA A 1 93 ? -7.300 -5.503 -6.145 1.00 92.06 93 ALA A CA 1
ATOM 697 C C . ALA A 1 93 ? -6.245 -6.442 -6.716 1.00 92.06 93 ALA A C 1
ATOM 699 O O . ALA A 1 93 ? -5.206 -6.690 -6.100 1.00 92.06 93 ALA A O 1
ATOM 700 N N . PHE A 1 94 ? -6.506 -6.913 -7.928 1.00 92.38 94 PHE A N 1
ATOM 701 C CA . PHE A 1 94 ? -5.530 -7.608 -8.744 1.00 92.38 94 PHE A CA 1
ATOM 702 C C . PHE A 1 94 ? -5.043 -6.669 -9.842 1.00 92.38 94 PHE A C 1
ATOM 704 O O . PHE A 1 94 ? -5.834 -6.141 -10.624 1.00 92.38 94 PHE A O 1
ATOM 711 N N . ALA A 1 95 ? -3.734 -6.467 -9.904 1.00 85.94 95 ALA A N 1
ATOM 712 C CA . ALA A 1 95 ? -3.073 -5.741 -10.973 1.00 85.94 95 ALA A CA 1
ATOM 713 C C . ALA A 1 95 ? -2.336 -6.746 -11.858 1.00 85.94 95 ALA A C 1
ATOM 715 O O . ALA A 1 95 ? -1.545 -7.540 -11.354 1.00 85.94 95 ALA A O 1
ATOM 716 N N . SER A 1 96 ? -2.564 -6.703 -13.171 1.00 88.44 96 SER A N 1
ATOM 717 C CA . SER A 1 96 ? -1.887 -7.567 -14.140 1.00 88.44 96 SER A CA 1
ATOM 718 C C . SER A 1 96 ? -1.525 -6.794 -15.393 1.00 88.44 96 SER A C 1
ATOM 720 O O . SER A 1 96 ? -2.331 -6.007 -15.889 1.00 88.44 96 SER A O 1
ATOM 722 N N . LYS A 1 97 ? -0.310 -7.029 -15.903 1.00 80.62 97 LYS A N 1
ATOM 723 C CA . LYS A 1 97 ? 0.222 -6.405 -17.127 1.00 80.62 97 LYS A CA 1
ATOM 724 C C . LYS A 1 97 ? 0.116 -4.876 -17.113 1.00 80.62 97 LYS A C 1
ATOM 726 O O . LYS A 1 97 ? -0.151 -4.254 -18.138 1.00 80.62 97 LYS A O 1
ATOM 731 N N . VAL A 1 98 ? 0.314 -4.266 -15.944 1.00 74.75 98 VAL A N 1
ATOM 732 C CA . VAL A 1 98 ? 0.288 -2.807 -15.823 1.00 74.75 98 VAL A CA 1
ATOM 733 C C . VAL A 1 98 ? 1.568 -2.239 -16.434 1.00 74.75 98 VAL A C 1
ATOM 735 O O . VAL A 1 98 ? 2.644 -2.356 -15.845 1.00 74.75 98 VAL A O 1
ATOM 738 N N . ASP A 1 99 ? 1.440 -1.605 -17.601 1.00 74.75 99 ASP A N 1
ATOM 739 C CA . ASP A 1 99 ? 2.499 -0.788 -18.198 1.00 74.75 99 ASP A CA 1
ATOM 740 C C . ASP A 1 99 ? 2.483 0.607 -17.560 1.00 74.75 99 ASP A C 1
ATOM 742 O O . ASP A 1 99 ? 1.832 1.551 -18.020 1.00 74.75 99 ASP A O 1
ATOM 746 N N . VAL A 1 100 ? 3.197 0.722 -16.443 1.00 72.81 100 VAL A N 1
ATOM 747 C CA . VAL A 1 100 ? 3.288 1.969 -15.675 1.00 72.81 100 VAL A CA 1
ATOM 748 C C . VAL A 1 100 ? 3.944 3.080 -16.494 1.00 72.81 100 VAL A C 1
ATOM 750 O O . VAL A 1 100 ? 3.582 4.242 -16.322 1.00 72.81 100 VAL A O 1
ATOM 753 N N . LYS A 1 101 ? 4.861 2.753 -17.413 1.00 74.25 101 LYS A N 1
ATOM 754 C CA . LYS A 1 101 ? 5.540 3.750 -18.245 1.00 74.25 101 LYS A CA 1
ATOM 755 C C . LYS A 1 101 ? 4.565 4.382 -19.233 1.00 74.25 101 LYS A C 1
ATOM 757 O O . LYS A 1 101 ? 4.494 5.608 -19.311 1.00 74.25 101 LYS A O 1
ATOM 762 N N . ALA A 1 102 ? 3.773 3.569 -19.931 1.00 78.31 102 ALA A N 1
ATOM 763 C CA . ALA A 1 102 ? 2.742 4.070 -20.837 1.00 78.31 102 ALA A CA 1
ATOM 764 C C . ALA A 1 102 ? 1.706 4.935 -20.098 1.00 78.31 102 ALA A C 1
ATOM 766 O O . ALA A 1 102 ? 1.322 6.003 -20.588 1.00 78.31 102 ALA A O 1
ATOM 767 N N . VAL A 1 103 ? 1.291 4.511 -18.899 1.00 78.44 103 VAL A N 1
ATOM 768 C CA . VAL A 1 103 ? 0.363 5.281 -18.057 1.00 78.44 103 VAL A CA 1
ATOM 769 C C . VAL A 1 103 ? 0.991 6.602 -17.602 1.00 78.44 103 VAL A C 1
ATOM 771 O O . VAL A 1 103 ? 0.358 7.644 -17.757 1.00 78.44 103 VAL A O 1
ATOM 774 N N . ALA A 1 104 ? 2.233 6.591 -17.110 1.00 76.12 104 ALA A N 1
ATOM 775 C CA . ALA A 1 104 ? 2.936 7.791 -16.655 1.00 76.12 104 ALA A CA 1
ATOM 776 C C . ALA A 1 104 ? 3.090 8.821 -17.783 1.00 76.12 104 ALA A C 1
ATOM 778 O O . ALA A 1 104 ? 2.676 9.966 -17.623 1.00 76.12 104 ALA A O 1
ATOM 779 N N . THR A 1 105 ? 3.561 8.399 -18.963 1.00 80.38 105 THR A N 1
ATOM 780 C CA . THR A 1 105 ? 3.670 9.280 -20.138 1.00 80.38 105 THR A CA 1
ATOM 781 C C . THR A 1 105 ? 2.313 9.861 -20.547 1.00 80.38 105 THR A C 1
ATOM 783 O O . THR A 1 105 ? 2.223 11.021 -20.956 1.00 80.38 105 THR A O 1
ATOM 786 N N . ARG A 1 106 ? 1.230 9.079 -20.442 1.00 81.69 106 ARG A N 1
ATOM 787 C CA . ARG A 1 106 ? -0.125 9.568 -20.729 1.00 81.69 106 ARG A CA 1
ATOM 788 C C . ARG A 1 106 ? -0.589 10.598 -19.698 1.00 81.69 106 ARG A C 1
ATOM 790 O O . ARG A 1 106 ? -1.210 11.581 -20.094 1.00 81.69 106 ARG A O 1
ATOM 797 N N . LEU A 1 107 ? -0.310 10.388 -18.413 1.00 81.56 107 LEU A N 1
ATOM 798 C CA . LEU A 1 107 ? -0.676 11.317 -17.340 1.00 81.56 107 LEU A CA 1
ATOM 799 C C . LEU A 1 107 ? 0.103 12.630 -17.436 1.00 81.56 107 LEU A C 1
ATOM 801 O O . LEU A 1 107 ? -0.515 13.688 -17.404 1.00 81.56 107 LEU A O 1
ATOM 805 N N . GLU A 1 108 ? 1.418 12.574 -17.653 1.00 82.12 108 GLU A N 1
ATOM 806 C CA . GLU A 1 108 ? 2.251 13.766 -17.876 1.00 82.12 108 GLU A CA 1
ATOM 807 C C . GLU A 1 108 ? 1.736 14.588 -19.060 1.00 82.12 108 GLU A C 1
ATOM 809 O O . GLU A 1 108 ? 1.586 15.805 -18.965 1.00 82.12 108 GLU A O 1
ATOM 814 N N . ARG A 1 109 ? 1.372 13.921 -20.164 1.00 83.44 109 ARG A N 1
ATOM 815 C CA . ARG A 1 109 ? 0.769 14.599 -21.316 1.00 83.44 109 ARG A CA 1
ATOM 816 C C . ARG A 1 109 ? -0.544 15.292 -20.947 1.00 83.44 109 ARG A C 1
ATOM 818 O O . ARG A 1 109 ? -0.758 16.414 -21.385 1.00 83.44 109 ARG A O 1
ATOM 825 N N . ARG A 1 110 ? -1.417 14.649 -20.164 1.00 82.06 110 ARG A N 1
ATOM 826 C CA . ARG A 1 110 ? -2.697 15.245 -19.734 1.00 82.06 110 ARG A CA 1
ATOM 827 C C . ARG A 1 110 ? -2.490 16.459 -18.834 1.00 82.06 110 ARG A C 1
ATOM 829 O O . ARG A 1 110 ? -3.091 17.491 -19.097 1.00 82.06 110 ARG A O 1
ATOM 836 N N . LEU A 1 111 ? -1.600 16.361 -17.851 1.00 82.81 111 LEU A N 1
ATOM 837 C CA . LEU A 1 111 ? -1.291 17.473 -16.948 1.00 82.81 111 LEU A CA 1
ATOM 838 C C . LEU A 1 111 ? -0.694 18.671 -17.706 1.00 82.81 111 LEU A C 1
ATOM 840 O O . LEU A 1 111 ? -1.054 19.812 -17.433 1.00 82.81 111 LEU A O 1
ATOM 844 N N . ASN A 1 112 ? 0.151 18.417 -18.710 1.00 82.06 112 ASN A N 1
ATOM 845 C CA . ASN A 1 112 ? 0.703 19.469 -19.571 1.00 82.06 112 ASN A CA 1
ATOM 846 C C . ASN A 1 112 ? -0.350 20.122 -20.486 1.00 82.06 112 ASN A C 1
ATOM 848 O O . ASN A 1 112 ? -0.210 21.289 -20.851 1.00 82.06 112 ASN A O 1
ATOM 852 N N . LEU A 1 113 ? -1.397 19.385 -20.873 1.00 78.19 113 LEU A N 1
ATOM 853 C CA . LEU A 1 113 ? -2.524 19.918 -21.649 1.00 78.19 113 LEU A CA 1
ATOM 854 C C . LEU A 1 113 ? -3.460 20.766 -20.772 1.00 78.19 113 LEU A C 1
ATOM 856 O O . LEU A 1 113 ? -3.945 21.811 -21.198 1.00 78.19 113 LEU A O 1
ATOM 860 N N . GLU A 1 114 ? -3.692 20.353 -19.528 1.00 78.69 114 GLU A N 1
ATOM 861 C CA . GLU A 1 114 ? -4.520 21.106 -18.579 1.00 78.69 114 GLU A CA 1
ATOM 862 C C . GLU A 1 114 ? -3.838 22.415 -18.144 1.00 78.69 114 GLU A C 1
ATOM 864 O O . GLU A 1 114 ? -4.500 23.451 -18.074 1.00 78.69 114 GLU A O 1
ATOM 869 N N . SER A 1 115 ? -2.511 22.419 -17.968 1.00 71.50 115 SER A N 1
ATOM 870 C CA . SER A 1 115 ? -1.747 23.627 -17.614 1.00 71.50 115 SER A CA 1
ATOM 871 C C . SER A 1 115 ? -1.624 24.653 -18.748 1.00 71.50 115 SER A C 1
ATOM 873 O O . SER A 1 115 ? -1.482 25.845 -18.483 1.00 71.50 115 SER A O 1
ATOM 875 N N . THR A 1 116 ? -1.718 24.229 -20.013 1.00 64.69 116 THR A N 1
ATOM 876 C CA . THR A 1 116 ? -1.735 25.144 -21.171 1.00 64.69 116 THR A CA 1
ATOM 877 C C . THR A 1 116 ? -3.113 25.764 -21.411 1.00 64.69 116 THR A C 1
ATOM 879 O O . THR A 1 116 ? -3.206 26.879 -21.929 1.00 64.69 116 THR A O 1
ATOM 882 N N . THR A 1 117 ? -4.186 25.097 -20.978 1.00 61.75 117 THR A N 1
ATOM 883 C CA . THR A 1 117 ? -5.568 25.566 -21.176 1.00 61.75 117 THR A CA 1
ATOM 884 C C . THR A 1 117 ? -6.001 26.602 -20.123 1.00 61.75 117 THR A C 1
ATOM 886 O O . THR A 1 117 ? -6.935 27.362 -20.364 1.00 61.75 117 THR A O 1
ATOM 889 N N . SER A 1 118 ? -5.301 26.715 -18.985 1.00 58.53 118 SER A N 1
ATOM 890 C CA . SER A 1 118 ? -5.617 27.667 -17.902 1.00 58.53 118 SER A CA 1
ATOM 891 C C . SER A 1 118 ? -4.949 29.050 -18.028 1.00 58.53 118 SER A C 1
ATOM 893 O O . SER A 1 118 ? -4.803 29.758 -17.031 1.00 58.53 118 SER A O 1
ATOM 895 N N . SER A 1 119 ? -4.509 29.450 -19.224 1.00 55.78 119 SER A N 1
ATOM 896 C CA . SER A 1 119 ? -3.956 30.795 -19.454 1.00 55.78 119 SER A CA 1
ATOM 897 C C . SER A 1 119 ? -5.066 31.854 -19.302 1.00 55.78 119 SER A C 1
ATOM 899 O O . SER A 1 119 ? -6.109 31.703 -19.941 1.00 55.78 119 SER A O 1
ATOM 901 N N . PRO A 1 120 ? -4.897 32.926 -18.499 1.00 54.69 120 PRO A N 1
ATOM 902 C CA . PRO A 1 120 ? -5.953 33.913 -18.302 1.00 54.69 120 PRO A CA 1
ATOM 903 C C . PRO A 1 120 ? -6.227 34.667 -19.605 1.00 54.69 120 PRO A C 1
ATOM 905 O O . PRO A 1 120 ? -5.305 35.135 -20.275 1.00 54.69 120 PRO A O 1
ATOM 908 N N . ILE A 1 121 ? -7.514 34.788 -19.941 1.00 58.56 121 ILE A N 1
ATOM 909 C CA . ILE A 1 121 ? -8.033 35.670 -20.988 1.00 58.56 121 ILE A CA 1
ATOM 910 C C . ILE A 1 121 ? -7.434 37.057 -20.735 1.00 58.56 121 ILE A C 1
ATOM 912 O O . ILE A 1 121 ? -7.774 37.713 -19.751 1.00 58.56 121 ILE A O 1
ATOM 916 N N . ARG A 1 122 ? -6.503 37.488 -21.594 1.00 51.31 122 ARG A N 1
ATOM 917 C CA . ARG A 1 122 ? -6.029 38.873 -21.618 1.00 51.31 122 ARG A CA 1
ATOM 918 C C . ARG A 1 122 ? -7.239 39.732 -21.979 1.00 51.31 122 ARG A C 1
ATOM 920 O O . ARG A 1 122 ? -7.695 39.696 -23.118 1.00 51.31 122 ARG A O 1
ATOM 927 N N . SER A 1 123 ? -7.790 40.430 -20.992 1.00 49.44 123 SER A N 1
ATOM 928 C CA . SER A 1 123 ? -8.762 41.494 -21.228 1.00 49.44 123 SER A CA 1
ATOM 929 C C . SER A 1 123 ? -8.112 42.599 -22.079 1.00 49.44 123 SER A C 1
ATOM 931 O O . SER A 1 123 ? -6.910 42.828 -21.907 1.00 49.44 123 SER A O 1
ATOM 933 N N . PRO A 1 124 ? -8.875 43.212 -23.003 1.00 59.31 124 PRO A N 1
ATOM 934 C CA . PRO A 1 124 ? -8.371 44.133 -24.024 1.00 59.31 124 PRO A CA 1
ATOM 935 C C . PRO A 1 124 ? -7.746 45.410 -23.457 1.00 59.31 124 PRO A C 1
ATOM 937 O O . PRO A 1 124 ? -8.174 45.851 -22.366 1.00 59.31 124 PRO A O 1
#

Organism: NCBI:txid91324

Secondary structure (DSSP, 8-state):
-EEEEEE--HHHHHHHHHHH-TTS---HHHHSEEEEEE-SS-EEEEEEGGG-HHHHHHHHHHHHH-S--EEEEEEEPPP-SGGGPSP-EEEEEEE-S--HHHHHHHHHHHHHHHHHHT------